Protein AF-M6D2K5-F1 (afdb_monomer)

Foldseek 3Di:
DDPPPDADAPDWFFKQWPLDTWIWHDDDNDTDTDDDVVVVVVVVPDDRVVTDIDTDDDDSVVVSVCVVVVVDPDDD

Organism: NCBI:txid1218565

pLDDT: mean 76.1, std 15.32, range [26.66, 89.62]

Solvent-accessible surface area (backbone atoms only — not comparable to full-atom values): 4898 Å² total; per-residue (Å²): 134,84,76,79,84,77,86,55,75,77,44,81,39,43,30,38,45,84,92,38,81,32,36,30,28,38,52,96,94,40,80,50,66,40,64,75,58,34,54,54,52,63,71,66,72,65,62,74,88,78,44,74,74,42,78,53,92,70,61,66,69,60,53,53,52,34,58,75,69,64,64,69,84,73,85,125

Mean predicted aligned error: 7.5 Å

Nearest PDB structures (foldseek):
  6ztn-assembly1_AE  TM=2.611E-01  e=4.784E+00  Escherichia coli

Secondary structure (DSSP, 8-state):
-----PPPBT-EEEEEETTEEEEEEEETTEEEEESHHHHHHHHHT--GGGS--EEESS-HHHHHHHHHTT------

Structure (mmCIF, N/CA/C/O backbone):
data_AF-M6D2K5-F1
#
_entry.id   AF-M6D2K5-F1
#
loop_
_atom_site.group_PDB
_atom_site.id
_atom_site.type_symbol
_atom_site.label_atom_id
_atom_site.label_alt_id
_atom_site.label_comp_id
_atom_site.label_asym_id
_atom_site.label_entity_id
_atom_site.label_seq_id
_atom_site.pdbx_PDB_ins_code
_atom_site.Cartn_x
_atom_site.Cartn_y
_atom_site.Cartn_z
_atom_site.occupancy
_atom_site.B_iso_or_equiv
_atom_site.auth_seq_id
_atom_site.auth_comp_id
_atom_site.auth_asym_id
_atom_site.auth_atom_id
_atom_site.pdbx_PDB_model_num
ATOM 1 N N . MET A 1 1 ? -20.892 -6.177 -9.601 1.00 26.66 1 MET A N 1
ATOM 2 C CA . MET A 1 1 ? -19.830 -6.620 -10.530 1.00 26.66 1 MET A CA 1
ATOM 3 C C . MET A 1 1 ? -18.501 -6.089 -9.998 1.00 26.66 1 MET A C 1
ATOM 5 O O . MET A 1 1 ? -18.186 -4.923 -10.201 1.00 26.66 1 MET A O 1
ATOM 9 N N . VAL A 1 2 ? -17.799 -6.885 -9.185 1.00 31.30 2 VAL A N 1
ATOM 10 C CA . VAL A 1 2 ? -16.515 -6.492 -8.582 1.00 31.30 2 VAL A CA 1
ATOM 11 C C . VAL A 1 2 ? -15.476 -6.524 -9.697 1.00 31.30 2 VAL A C 1
ATOM 13 O O . VAL A 1 2 ? -15.172 -7.591 -10.222 1.00 31.30 2 VAL A O 1
ATOM 16 N N . ARG A 1 3 ? -14.986 -5.356 -10.126 1.00 34.94 3 ARG A N 1
ATOM 17 C CA . ARG A 1 3 ? -13.880 -5.293 -11.090 1.00 34.94 3 ARG A CA 1
ATOM 18 C C . ARG A 1 3 ? -12.684 -5.998 -10.452 1.00 34.94 3 ARG A C 1
ATOM 20 O O . ARG A 1 3 ? -12.222 -5.566 -9.396 1.00 34.94 3 ARG A O 1
ATOM 27 N N . LYS A 1 4 ? -12.202 -7.083 -11.065 1.00 44.84 4 LYS A N 1
ATOM 28 C CA . LYS A 1 4 ? -10.887 -7.640 -10.737 1.00 44.84 4 LYS A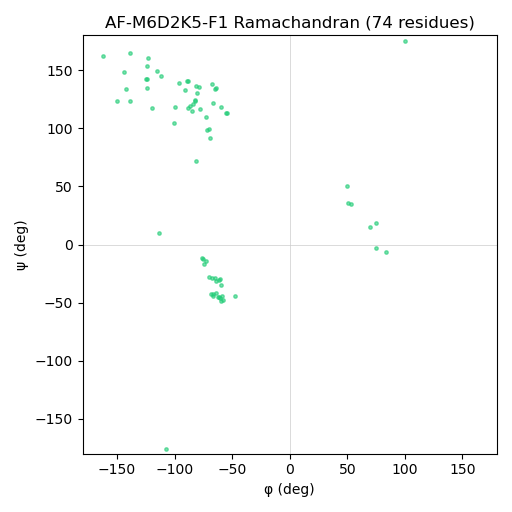 CA 1
ATOM 29 C C . LYS A 1 4 ? -9.881 -6.506 -10.915 1.00 44.84 4 LYS A C 1
ATOM 31 O O . LYS A 1 4 ? -9.719 -5.990 -12.012 1.00 44.84 4 LYS A O 1
ATOM 36 N N . PHE A 1 5 ? -9.286 -6.063 -9.813 1.00 61.88 5 PHE A N 1
ATOM 37 C CA . PHE A 1 5 ? -8.133 -5.179 -9.864 1.00 61.88 5 PHE A CA 1
ATOM 38 C C . PHE A 1 5 ? -6.967 -6.037 -10.359 1.00 61.88 5 PHE A C 1
ATOM 40 O O . PHE A 1 5 ? -6.450 -6.864 -9.603 1.00 61.88 5 PHE A O 1
ATOM 47 N N . GLU A 1 6 ? -6.680 -5.951 -11.653 1.00 67.88 6 GLU A N 1
ATOM 48 C CA . GLU A 1 6 ? -5.507 -6.563 -12.271 1.00 67.88 6 GLU A CA 1
ATOM 49 C C . GLU A 1 6 ? -4.331 -5.610 -12.044 1.00 67.88 6 GLU A C 1
ATOM 51 O O . GLU A 1 6 ? -4.425 -4.412 -12.309 1.00 67.88 6 GLU A O 1
ATOM 56 N N . ILE A 1 7 ? -3.271 -6.125 -11.423 1.00 75.50 7 ILE A N 1
ATOM 57 C CA . ILE A 1 7 ? -2.058 -5.357 -11.146 1.00 75.50 7 ILE A CA 1
ATOM 58 C C . ILE A 1 7 ? -1.175 -5.473 -12.386 1.00 75.50 7 ILE A C 1
ATOM 60 O O . ILE A 1 7 ? -0.776 -6.575 -12.757 1.00 75.50 7 ILE A O 1
ATOM 64 N N . GLU A 1 8 ? -0.874 -4.343 -13.008 1.00 83.75 8 GLU A N 1
ATOM 65 C CA . GLU A 1 8 ? 0.008 -4.236 -14.164 1.00 83.75 8 GLU A CA 1
ATOM 66 C C . GLU A 1 8 ? 1.424 -3.866 -13.704 1.00 83.75 8 GLU A C 1
ATOM 68 O O . GLU A 1 8 ? 1.616 -3.035 -12.807 1.00 83.75 8 GLU A O 1
ATOM 73 N N . GLU A 1 9 ? 2.438 -4.489 -14.307 1.00 86.44 9 GLU A N 1
ATOM 74 C CA . GLU A 1 9 ? 3.829 -4.176 -13.982 1.00 86.44 9 GLU A CA 1
ATOM 75 C C . GLU A 1 9 ? 4.205 -2.759 -14.428 1.00 86.44 9 GLU A C 1
ATOM 77 O O . GLU A 1 9 ? 3.855 -2.308 -15.517 1.00 86.44 9 GLU A O 1
ATOM 82 N N . GLY A 1 10 ? 4.947 -2.048 -13.576 1.00 84.00 10 GLY A N 1
ATOM 83 C CA . GLY A 1 10 ? 5.429 -0.693 -13.868 1.00 84.00 10 GLY A CA 1
ATOM 84 C C . GLY A 1 10 ? 4.368 0.412 -13.783 1.00 84.00 10 GLY A C 1
ATOM 85 O O . GLY A 1 10 ? 4.718 1.587 -13.894 1.00 84.00 10 GLY A O 1
ATOM 86 N N . VAL A 1 11 ? 3.101 0.075 -13.527 1.00 87.94 11 VAL A N 1
ATOM 87 C CA . VAL A 1 11 ? 2.041 1.060 -13.286 1.00 87.94 11 VAL A CA 1
ATOM 88 C C . VAL A 1 11 ? 2.094 1.548 -11.841 1.00 87.94 11 VAL A C 1
ATOM 90 O O . VAL A 1 11 ? 2.273 0.773 -10.899 1.00 87.94 11 VAL A O 1
ATOM 93 N N . ILE A 1 12 ? 1.945 2.861 -11.664 1.00 88.56 12 ILE A N 1
ATOM 94 C CA . ILE A 1 12 ? 1.905 3.492 -10.346 1.00 88.56 12 ILE A CA 1
ATOM 95 C C . ILE A 1 12 ? 0.494 3.381 -9.773 1.00 88.56 12 ILE A C 1
ATOM 97 O O . ILE A 1 12 ? -0.471 3.872 -10.357 1.00 88.56 12 ILE A O 1
ATOM 101 N N . TYR A 1 13 ? 0.403 2.807 -8.581 1.00 87.69 13 TYR A N 1
ATOM 102 C CA . TYR A 1 13 ? -0.825 2.670 -7.816 1.00 87.69 13 TYR A CA 1
ATOM 103 C C . TYR A 1 13 ? -0.754 3.473 -6.523 1.00 87.69 13 TYR A C 1
ATOM 105 O O . TYR A 1 13 ? 0.307 3.610 -5.905 1.00 87.69 13 TYR A O 1
ATOM 113 N N . ASN A 1 14 ? -1.918 3.950 -6.078 1.00 88.31 14 ASN A N 1
ATOM 114 C CA . ASN A 1 14 ? -2.090 4.334 -4.686 1.00 88.31 14 ASN A CA 1
ATOM 115 C C . ASN A 1 14 ? -2.352 3.067 -3.871 1.00 88.31 14 ASN A C 1
ATOM 117 O O . ASN A 1 14 ? -3.184 2.227 -4.224 1.00 88.31 14 ASN A O 1
ATOM 121 N N . LEU A 1 15 ? -1.608 2.940 -2.787 1.00 87.25 15 LEU A N 1
ATOM 122 C CA . LEU A 1 15 ? -1.556 1.773 -1.935 1.00 87.25 15 LEU A CA 1
ATOM 123 C C . LEU A 1 15 ? -1.891 2.200 -0.514 1.00 87.25 15 LEU A C 1
ATOM 125 O O . LEU A 1 15 ? -1.397 3.204 -0.007 1.00 87.25 15 LEU A O 1
ATOM 129 N N . PHE A 1 16 ? -2.749 1.432 0.131 1.00 85.94 16 PHE A N 1
ATOM 130 C CA . PHE A 1 16 ? -3.037 1.558 1.543 1.00 85.94 16 PHE A CA 1
ATOM 131 C C . PHE A 1 16 ? -2.224 0.489 2.255 1.00 85.94 16 PHE A C 1
ATOM 133 O O . PHE A 1 16 ? -2.400 -0.703 1.998 1.00 85.94 16 PHE A O 1
ATOM 140 N N . TYR A 1 17 ? -1.319 0.922 3.124 1.00 83.69 17 TYR A N 1
ATOM 141 C CA . TYR A 1 17 ? -0.468 0.031 3.897 1.00 83.69 17 TYR A CA 1
ATOM 142 C C . TYR A 1 17 ? -0.368 0.560 5.322 1.00 83.69 17 TYR A C 1
ATOM 144 O O . TYR A 1 17 ? 0.005 1.713 5.530 1.00 83.69 17 TYR A O 1
ATOM 152 N N . MET A 1 18 ? -0.732 -0.269 6.303 1.00 80.12 18 MET A N 1
ATOM 153 C CA . MET A 1 18 ? -0.729 0.095 7.728 1.00 80.12 18 MET A CA 1
ATOM 154 C C . MET A 1 18 ? -1.516 1.374 8.076 1.00 80.12 18 MET A C 1
ATOM 156 O O . MET A 1 18 ? -1.110 2.135 8.951 1.00 80.12 18 MET A O 1
ATOM 160 N N . GLY A 1 19 ? -2.626 1.661 7.391 1.00 81.06 19 GLY A N 1
ATOM 161 C CA . GLY A 1 19 ? -3.348 2.907 7.666 1.00 81.06 19 GLY A CA 1
ATOM 162 C C . GLY A 1 19 ? -2.672 4.149 7.097 1.00 81.06 19 GLY A C 1
ATOM 163 O O . GLY A 1 19 ? -2.950 5.242 7.570 1.00 81.06 19 GLY A O 1
ATOM 164 N N . LEU A 1 20 ? -1.770 3.999 6.125 1.00 85.62 20 LEU A N 1
ATOM 165 C CA . LEU A 1 20 ? -1.101 5.103 5.446 1.00 85.62 20 LEU A CA 1
ATOM 166 C C . LEU A 1 20 ? -1.313 5.008 3.938 1.00 85.62 20 LEU A C 1
ATOM 168 O O . LEU A 1 20 ? -1.278 3.924 3.352 1.00 85.62 20 LEU A O 1
ATOM 172 N N . SER A 1 21 ? -1.493 6.170 3.313 1.00 87.69 21 SER A N 1
ATOM 173 C CA . SER A 1 21 ? -1.465 6.318 1.861 1.00 87.69 21 SER A CA 1
ATOM 174 C C . SER A 1 21 ? -0.015 6.315 1.386 1.00 87.69 21 SER A C 1
ATOM 176 O O . SER A 1 21 ? 0.751 7.228 1.698 1.00 87.69 21 SER A O 1
ATOM 178 N N . VAL A 1 22 ? 0.356 5.319 0.594 1.00 89.31 22 VAL A N 1
ATOM 179 C CA . VAL A 1 22 ? 1.648 5.214 -0.090 1.00 89.31 22 VAL A CA 1
ATOM 180 C C . VAL A 1 22 ? 1.445 5.078 -1.589 1.00 89.31 22 VAL A C 1
ATOM 182 O O . VAL A 1 22 ? 0.365 4.733 -2.056 1.00 89.31 22 VAL A O 1
ATOM 185 N N . GLN A 1 23 ? 2.490 5.368 -2.354 1.00 89.31 23 GLN A N 1
ATOM 186 C CA . GLN A 1 23 ? 2.509 5.094 -3.782 1.00 89.31 23 GLN A CA 1
ATOM 187 C C . GLN A 1 23 ? 3.524 4.002 -4.063 1.00 89.31 23 GLN A C 1
ATOM 189 O O . GLN A 1 23 ? 4.551 3.899 -3.387 1.00 89.31 23 GLN A O 1
ATOM 194 N N . GLY A 1 24 ? 3.216 3.158 -5.034 1.00 89.62 24 GLY A N 1
ATOM 195 C CA . GLY A 1 24 ? 4.090 2.063 -5.401 1.00 89.62 24 GLY A CA 1
ATOM 196 C C . GLY A 1 24 ? 3.758 1.508 -6.768 1.00 89.62 24 GLY A C 1
ATOM 197 O O . GLY A 1 24 ? 2.666 1.724 -7.285 1.00 89.62 24 GLY A O 1
ATOM 198 N N . TYR A 1 25 ? 4.704 0.780 -7.340 1.00 88.50 25 TYR A N 1
ATOM 199 C CA . TYR A 1 25 ? 4.470 -0.029 -8.529 1.00 88.50 25 TYR A CA 1
ATOM 200 C C . TYR A 1 25 ? 4.868 -1.472 -8.246 1.00 88.50 25 TYR A C 1
ATOM 202 O O . TYR A 1 25 ? 5.697 -1.747 -7.370 1.00 88.50 25 TYR A O 1
ATOM 210 N N . TYR A 1 26 ? 4.248 -2.392 -8.975 1.00 86.19 26 TYR A N 1
ATOM 211 C CA . TYR A 1 26 ? 4.580 -3.805 -8.907 1.00 86.19 26 TYR A CA 1
ATOM 212 C C . TYR A 1 26 ? 5.644 -4.135 -9.951 1.00 86.19 26 TYR A C 1
ATOM 214 O O . TYR A 1 26 ? 5.545 -3.706 -11.104 1.00 86.19 26 TYR A O 1
ATOM 222 N N . PHE A 1 27 ? 6.683 -4.856 -9.543 1.00 86.38 27 PHE A N 1
ATOM 223 C CA . PHE A 1 27 ? 7.777 -5.240 -10.423 1.00 86.38 27 PHE A CA 1
ATOM 224 C C . PHE A 1 27 ? 8.392 -6.562 -9.978 1.00 86.38 27 PHE A C 1
ATOM 226 O O . PHE A 1 27 ? 8.858 -6.678 -8.840 1.00 86.38 27 PHE A O 1
ATOM 233 N N . ARG A 1 28 ? 8.431 -7.556 -10.877 1.00 84.31 28 ARG A N 1
ATOM 234 C CA . ARG A 1 28 ? 9.093 -8.852 -10.646 1.00 84.31 28 ARG A CA 1
ATOM 235 C C . ARG A 1 28 ? 8.692 -9.500 -9.321 1.00 84.31 28 ARG A C 1
ATOM 237 O O . ARG A 1 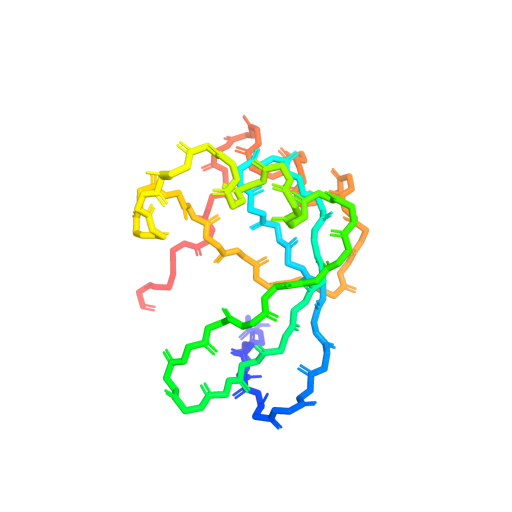28 ? 9.545 -9.860 -8.508 1.00 84.31 28 ARG A O 1
ATOM 244 N N . GLY A 1 29 ? 7.393 -9.597 -9.066 1.00 79.81 29 GLY A N 1
ATOM 245 C CA . GLY A 1 29 ? 6.890 -10.240 -7.853 1.00 79.81 29 GLY A CA 1
ATOM 246 C C . GLY A 1 29 ? 6.846 -9.342 -6.611 1.00 79.81 29 GLY A C 1
ATOM 247 O O . GLY A 1 29 ? 6.320 -9.767 -5.586 1.00 79.81 29 GLY A O 1
ATOM 248 N N . ASN A 1 30 ? 7.380 -8.117 -6.677 1.00 81.56 30 ASN A N 1
ATOM 249 C CA . ASN A 1 30 ? 7.598 -7.268 -5.508 1.00 81.56 30 ASN A CA 1
ATOM 250 C C . ASN A 1 30 ? 6.937 -5.892 -5.648 1.00 81.56 30 ASN A C 1
ATOM 252 O O . ASN A 1 30 ? 6.973 -5.268 -6.708 1.00 81.56 30 ASN A O 1
ATOM 256 N N . TRP A 1 31 ? 6.388 -5.381 -4.543 1.00 82.94 31 TRP A N 1
ATOM 257 C CA . TRP A 1 31 ? 5.915 -4.000 -4.455 1.00 82.94 31 TRP A CA 1
ATOM 258 C C . TRP A 1 31 ? 7.063 -3.053 -4.122 1.00 82.94 31 TRP A C 1
ATOM 260 O O . TRP A 1 31 ? 7.692 -3.151 -3.067 1.00 82.94 31 TRP A O 1
ATOM 270 N N . ILE A 1 32 ? 7.303 -2.088 -5.005 1.00 86.44 32 ILE A N 1
ATOM 271 C CA . ILE A 1 32 ? 8.287 -1.031 -4.795 1.00 86.44 32 ILE A CA 1
ATOM 272 C C . ILE A 1 32 ? 7.545 0.224 -4.347 1.00 86.44 32 ILE A C 1
ATOM 274 O O . ILE A 1 32 ? 6.900 0.898 -5.145 1.00 86.44 32 ILE A O 1
ATOM 278 N N . LEU A 1 33 ? 7.637 0.523 -3.048 1.00 86.75 33 LEU A N 1
ATOM 279 C CA . LEU A 1 33 ? 6.991 1.676 -2.416 1.00 86.75 33 LEU A CA 1
ATOM 280 C C . LEU A 1 33 ? 7.887 2.922 -2.440 1.00 86.75 33 LEU A C 1
ATOM 282 O O . LEU A 1 33 ? 9.090 2.845 -2.154 1.00 86.75 33 LEU A O 1
ATOM 286 N N . PHE A 1 34 ? 7.280 4.079 -2.686 1.00 85.88 34 PHE A N 1
ATOM 287 C CA . PHE A 1 34 ? 7.925 5.389 -2.697 1.00 85.88 34 PHE A CA 1
ATOM 288 C C . PHE A 1 34 ? 7.066 6.473 -2.020 1.00 85.88 34 PHE A C 1
ATOM 290 O O . PHE A 1 34 ? 5.883 6.289 -1.729 1.00 85.88 34 PHE A O 1
ATOM 297 N N . GLY A 1 35 ? 7.707 7.604 -1.704 1.00 83.81 35 GLY A N 1
ATOM 298 C CA . GLY A 1 35 ? 7.120 8.713 -0.946 1.00 83.81 35 GLY A CA 1
ATOM 299 C C . GLY A 1 35 ? 7.510 8.730 0.537 1.00 83.81 35 GLY A C 1
ATOM 300 O O . GLY A 1 35 ? 8.192 7.836 1.041 1.00 83.81 35 GLY A O 1
ATOM 301 N N . LEU A 1 36 ? 7.077 9.772 1.252 1.00 81.12 36 LEU A N 1
ATOM 302 C CA . LEU A 1 36 ? 7.466 10.017 2.646 1.00 81.12 36 LEU A CA 1
ATOM 303 C C . LEU A 1 36 ? 7.035 8.879 3.585 1.00 81.12 36 LEU A C 1
ATOM 305 O O . LEU A 1 36 ? 7.830 8.394 4.389 1.00 81.12 36 LEU A O 1
ATOM 309 N N . PHE A 1 37 ? 5.797 8.399 3.446 1.00 84.06 37 PHE A N 1
ATOM 310 C CA . PHE A 1 37 ? 5.276 7.306 4.269 1.00 84.06 37 PHE A CA 1
ATOM 311 C C . PHE A 1 37 ? 5.979 5.968 3.994 1.00 84.06 37 PHE A C 1
ATOM 313 O O . PHE A 1 37 ? 6.165 5.181 4.919 1.00 84.06 37 PHE A O 1
ATOM 320 N N . ALA A 1 38 ? 6.479 5.740 2.773 1.00 82.88 38 ALA A N 1
ATOM 321 C CA . ALA A 1 38 ? 7.267 4.548 2.455 1.00 82.88 38 ALA A CA 1
ATOM 322 C C . ALA A 1 38 ? 8.596 4.506 3.233 1.00 82.88 38 ALA A C 1
ATOM 324 O O . ALA A 1 38 ? 9.063 3.429 3.603 1.00 82.88 38 ALA A O 1
ATOM 325 N N . VAL A 1 39 ? 9.193 5.667 3.533 1.00 82.31 39 VAL A N 1
ATOM 326 C CA . VAL A 1 39 ? 10.395 5.755 4.380 1.00 82.31 39 VAL A CA 1
ATOM 327 C C . VAL A 1 39 ? 10.079 5.343 5.816 1.00 82.31 39 VAL A C 1
ATOM 329 O O . VAL A 1 39 ? 10.852 4.600 6.421 1.00 82.31 39 VAL A O 1
ATOM 332 N N . LEU A 1 40 ? 8.944 5.793 6.356 1.00 81.50 40 LEU A N 1
ATOM 333 C CA . LEU A 1 40 ? 8.499 5.415 7.701 1.00 81.50 40 LEU A CA 1
ATOM 334 C C . LEU A 1 40 ? 8.245 3.906 7.790 1.00 81.50 40 LEU A C 1
ATOM 336 O O . LEU A 1 40 ? 8.753 3.255 8.697 1.00 81.50 40 LEU A O 1
ATOM 340 N N . ILE A 1 41 ? 7.563 3.338 6.795 1.00 78.19 41 ILE A N 1
ATOM 341 C CA . ILE A 1 41 ? 7.307 1.896 6.694 1.00 78.19 41 ILE A CA 1
ATOM 342 C C . ILE A 1 41 ? 8.612 1.092 6.670 1.00 78.19 41 ILE A C 1
ATOM 344 O O . ILE A 1 41 ? 8.775 0.154 7.448 1.00 78.19 41 ILE A O 1
ATOM 348 N N . LYS A 1 42 ? 9.583 1.488 5.836 1.00 77.06 42 LYS A N 1
ATOM 349 C CA . LYS A 1 42 ? 10.897 0.822 5.766 1.00 77.06 42 LYS A CA 1
ATOM 350 C C . LYS A 1 42 ? 11.642 0.854 7.103 1.00 77.06 42 LYS A C 1
ATOM 352 O O . LYS A 1 42 ? 12.333 -0.106 7.438 1.00 77.06 42 LYS A O 1
ATOM 357 N N . LYS A 1 43 ? 11.495 1.930 7.882 1.00 81.38 43 LYS A N 1
ATOM 358 C CA . LYS A 1 43 ? 12.113 2.052 9.212 1.00 81.38 43 LYS A CA 1
ATOM 359 C C . LYS A 1 43 ? 11.489 1.129 10.256 1.00 81.38 43 LYS A C 1
ATOM 361 O O . LYS A 1 43 ? 12.193 0.722 11.174 1.00 81.38 43 LYS A O 1
ATOM 366 N N . LEU A 1 44 ? 10.212 0.778 10.112 1.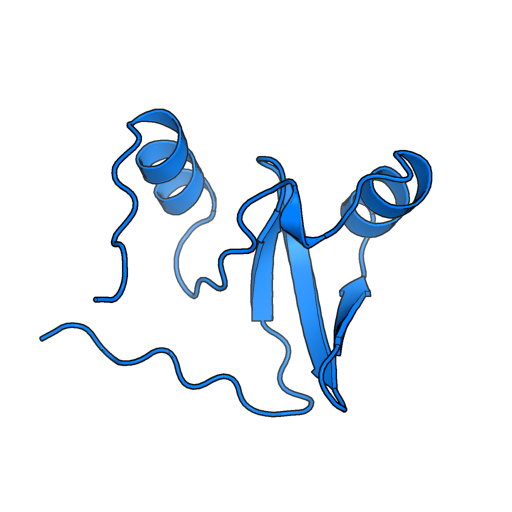00 75.25 44 LEU A N 1
ATOM 367 C CA . LEU A 1 44 ? 9.511 -0.077 11.069 1.00 75.25 44 LEU A CA 1
ATOM 368 C C . LEU A 1 44 ? 9.956 -1.554 11.003 1.00 75.25 44 LEU A C 1
ATOM 370 O O . LEU A 1 44 ? 9.681 -2.293 11.941 1.00 75.25 44 LEU A O 1
ATOM 374 N N . LYS A 1 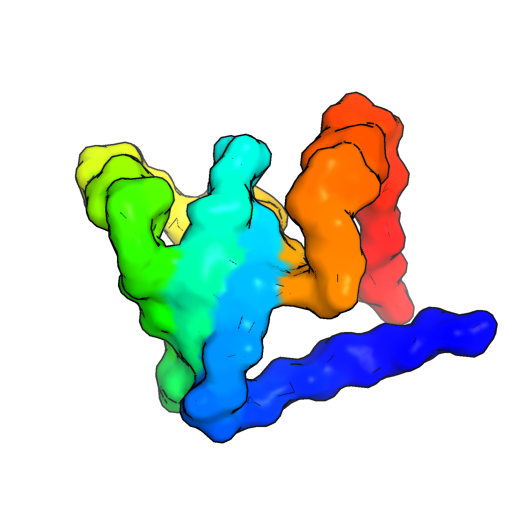45 ? 10.681 -1.983 9.951 1.00 68.94 45 LYS A N 1
ATOM 375 C CA . LYS A 1 45 ? 11.163 -3.372 9.748 1.00 68.94 45 LYS A CA 1
ATOM 376 C C . LYS A 1 45 ? 10.062 -4.440 9.895 1.00 68.94 45 LYS A C 1
ATOM 378 O O . LYS A 1 45 ? 10.308 -5.533 10.396 1.00 68.94 45 LYS A O 1
ATOM 383 N N . ILE A 1 46 ? 8.844 -4.122 9.469 1.00 65.88 46 ILE A N 1
ATOM 384 C CA . ILE A 1 46 ? 7.694 -5.026 9.568 1.00 65.88 46 ILE A CA 1
ATOM 385 C C . ILE A 1 46 ? 7.629 -5.909 8.318 1.00 65.88 46 ILE A C 1
ATOM 387 O O . ILE A 1 46 ? 7.887 -5.433 7.212 1.00 65.88 46 ILE A O 1
ATOM 391 N N . HIS A 1 47 ? 7.282 -7.186 8.496 1.00 61.06 47 HIS A N 1
ATOM 392 C CA . HIS A 1 47 ? 7.096 -8.118 7.385 1.00 61.06 47 HIS A CA 1
ATOM 393 C C . HIS A 1 47 ? 5.918 -7.672 6.495 1.00 61.06 47 HIS A C 1
ATOM 395 O O . HIS A 1 47 ? 4.861 -7.349 7.041 1.00 61.06 47 HIS A O 1
ATOM 401 N N . PRO A 1 48 ? 6.055 -7.671 5.155 1.00 58.16 48 PRO A N 1
ATOM 402 C CA . PRO A 1 48 ? 5.005 -7.207 4.241 1.00 58.16 48 PRO A CA 1
ATOM 403 C C . PRO A 1 48 ? 3.700 -8.008 4.350 1.00 58.16 48 PRO A C 1
ATOM 405 O O . PRO A 1 48 ? 2.631 -7.431 4.193 1.00 58.16 48 PRO A O 1
ATOM 408 N N . ASP A 1 49 ? 3.772 -9.293 4.712 1.00 60.12 49 ASP A N 1
ATOM 409 C CA . ASP A 1 49 ? 2.579 -10.129 4.945 1.00 60.12 49 ASP A CA 1
ATOM 410 C C . ASP A 1 49 ? 1.867 -9.826 6.274 1.00 60.12 49 ASP A C 1
ATOM 412 O O . ASP A 1 49 ? 0.751 -10.284 6.504 1.00 60.12 49 ASP A O 1
ATOM 416 N N . GLY A 1 50 ? 2.505 -9.068 7.173 1.00 55.53 50 GLY A N 1
ATOM 417 C CA . GLY A 1 50 ? 1.950 -8.747 8.489 1.00 55.53 50 GLY A CA 1
ATOM 418 C C . GLY A 1 50 ? 0.824 -7.714 8.445 1.00 55.53 50 GLY A C 1
ATOM 419 O O . GLY A 1 50 ? 0.080 -7.593 9.415 1.00 55.53 50 GLY A O 1
ATOM 420 N N . TYR A 1 51 ? 0.687 -6.969 7.343 1.00 62.88 51 TYR A N 1
ATOM 421 C CA . TYR A 1 51 ? -0.348 -5.952 7.182 1.00 62.88 51 TYR A CA 1
ATOM 422 C C . TYR A 1 51 ? -0.893 -5.936 5.757 1.00 62.88 51 TYR A C 1
ATOM 424 O O . TYR A 1 51 ? -0.145 -5.915 4.784 1.00 62.88 51 TYR A O 1
ATOM 432 N N . PHE A 1 52 ? -2.222 -5.889 5.650 1.00 68.94 52 PHE A N 1
ATOM 433 C CA . PHE A 1 52 ? -2.950 -5.837 4.386 1.00 68.94 52 PHE A CA 1
ATOM 434 C C . PHE A 1 52 ? -2.477 -4.669 3.510 1.00 68.94 52 PHE A C 1
ATOM 436 O O . PHE A 1 52 ? -2.697 -3.501 3.837 1.00 68.94 52 PHE A O 1
ATOM 443 N N . LEU A 1 53 ? -1.852 -5.001 2.379 1.00 77.12 53 LEU A N 1
ATOM 444 C CA . LEU A 1 53 ? -1.549 -4.064 1.305 1.00 77.12 53 LEU A CA 1
ATOM 445 C C . LEU A 1 53 ? -2.735 -4.020 0.339 1.00 77.12 53 LEU A C 1
ATOM 447 O O . LEU A 1 53 ? -3.083 -5.028 -0.274 1.00 77.12 53 LEU A O 1
ATOM 451 N N . ILE A 1 54 ? -3.367 -2.854 0.209 1.00 81.12 54 ILE A N 1
ATOM 452 C CA . ILE A 1 54 ? -4.572 -2.680 -0.612 1.00 81.12 54 ILE A CA 1
ATOM 453 C C . ILE A 1 54 ? -4.288 -1.648 -1.698 1.00 81.12 54 ILE A C 1
ATOM 455 O O . ILE A 1 54 ? -4.053 -0.480 -1.398 1.00 81.12 54 ILE A O 1
ATOM 459 N N . ALA A 1 55 ? -4.349 -2.054 -2.964 1.00 83.06 55 ALA A N 1
ATOM 460 C CA . ALA A 1 55 ? -4.339 -1.110 -4.076 1.00 83.06 55 ALA A CA 1
ATOM 461 C C . ALA A 1 55 ? -5.728 -0.486 -4.263 1.00 83.06 55 ALA A C 1
ATOM 463 O O . ALA A 1 55 ? -6.742 -1.187 -4.211 1.00 83.06 55 ALA A O 1
ATOM 464 N N . TYR A 1 56 ? -5.788 0.830 -4.466 1.00 81.62 56 TYR A N 1
ATOM 465 C CA . TYR A 1 56 ? -7.052 1.550 -4.595 1.00 81.62 56 TYR A CA 1
ATOM 466 C C . TYR A 1 56 ? -6.982 2.702 -5.602 1.00 81.62 56 TYR A C 1
ATOM 468 O O . TYR A 1 56 ? -5.976 3.391 -5.730 1.00 81.62 56 TYR A O 1
ATOM 476 N N . ASN A 1 57 ? -8.115 2.961 -6.261 1.00 83.06 57 ASN A N 1
ATOM 477 C CA . ASN A 1 57 ? -8.288 4.081 -7.200 1.00 83.06 57 ASN A CA 1
ATOM 478 C C . ASN A 1 57 ? -9.289 5.140 -6.695 1.00 83.06 57 ASN A C 1
ATOM 480 O O . ASN A 1 57 ? -9.716 6.006 -7.452 1.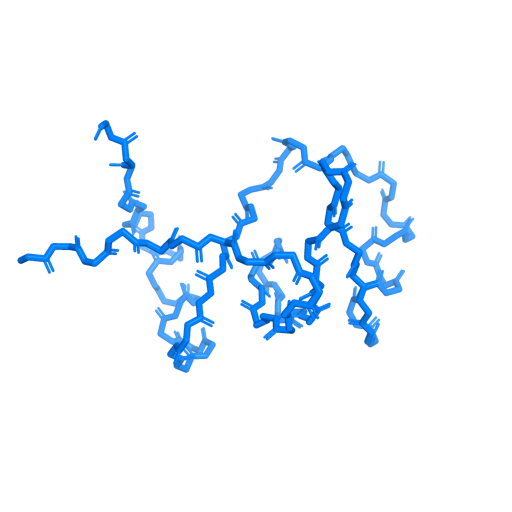00 83.06 57 ASN A O 1
ATOM 484 N N . CYS A 1 58 ? -9.718 5.056 -5.434 1.00 83.38 58 CYS A N 1
ATOM 485 C CA . CYS A 1 58 ? -10.658 5.996 -4.820 1.00 83.38 58 CYS A CA 1
ATOM 486 C C . CYS A 1 58 ? -9.970 6.928 -3.807 1.00 83.38 58 CYS A C 1
ATOM 488 O O . CYS A 1 58 ? -8.754 6.917 -3.650 1.00 83.38 58 CYS A O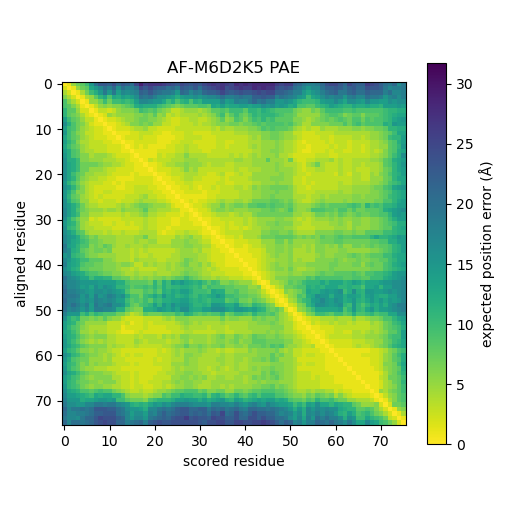 1
ATOM 490 N N . ASN A 1 59 ? -10.744 7.774 -3.122 1.00 86.88 59 ASN A N 1
ATOM 491 C CA . ASN A 1 59 ? -10.205 8.637 -2.072 1.00 86.88 59 ASN A CA 1
ATOM 492 C C . ASN A 1 59 ? -9.681 7.792 -0.894 1.00 86.88 59 ASN A C 1
ATOM 494 O O . ASN A 1 59 ? -10.390 6.913 -0.400 1.00 86.88 59 ASN A O 1
ATOM 498 N N . TYR A 1 60 ? -8.482 8.113 -0.406 1.00 86.25 60 TYR A N 1
ATOM 499 C CA . TYR A 1 60 ? -7.863 7.502 0.770 1.00 86.25 60 TYR A CA 1
ATOM 500 C C . TYR A 1 60 ? -8.806 7.419 1.981 1.00 86.25 60 TYR A C 1
ATOM 502 O O . TYR A 1 60 ? -8.906 6.362 2.597 1.00 86.25 60 TYR A O 1
ATOM 510 N N . PHE A 1 61 ? -9.564 8.478 2.289 1.00 87.75 61 PHE A N 1
ATOM 511 C CA . PHE A 1 61 ? -10.486 8.473 3.434 1.00 87.75 61 PHE A CA 1
ATOM 512 C C . PHE A 1 61 ? -11.580 7.410 3.310 1.00 87.75 61 PHE A C 1
ATOM 514 O O . PHE A 1 61 ? -12.021 6.862 4.316 1.00 87.75 61 PHE A O 1
ATOM 521 N N . LYS A 1 62 ? -11.992 7.078 2.080 1.00 86.88 62 LYS A N 1
ATOM 522 C CA . LYS A 1 62 ? -12.959 6.006 1.836 1.00 86.88 62 LYS A CA 1
ATOM 523 C C . LYS A 1 62 ? -12.352 4.643 2.162 1.00 86.88 62 LYS A C 1
ATOM 525 O O . LYS A 1 62 ? -13.011 3.827 2.794 1.00 86.88 62 LYS A O 1
ATOM 530 N N . VAL A 1 63 ? -11.103 4.411 1.762 1.00 85.44 63 V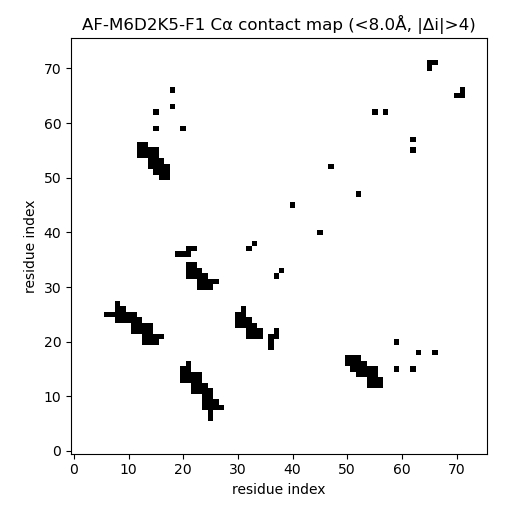AL A N 1
ATOM 531 C CA . VAL A 1 63 ? -10.378 3.166 2.065 1.00 85.44 63 VAL A CA 1
ATOM 532 C C . VAL A 1 63 ? -10.105 3.050 3.558 1.00 85.44 63 VAL A C 1
ATOM 534 O O . VAL A 1 63 ? -10.372 2.007 4.140 1.00 85.44 63 VAL A O 1
ATOM 537 N N . LEU A 1 64 ? -9.658 4.136 4.192 1.00 87.38 64 LEU A N 1
ATOM 538 C CA . LEU A 1 64 ? -9.441 4.194 5.634 1.00 87.38 64 LEU A CA 1
ATOM 539 C C . LEU A 1 64 ? -10.731 3.898 6.406 1.00 87.38 64 LEU A C 1
ATOM 541 O O . LEU A 1 64 ? -10.709 3.114 7.346 1.00 87.38 64 LEU A O 1
ATOM 545 N N . TYR A 1 65 ? -11.859 4.479 5.995 1.00 87.56 65 TYR A N 1
ATOM 546 C CA . TYR A 1 65 ? -13.155 4.215 6.617 1.00 87.56 65 TYR A CA 1
ATOM 547 C C . TYR A 1 65 ? -13.560 2.737 6.521 1.00 87.56 65 TYR A C 1
ATOM 549 O O . TYR A 1 65 ? -13.968 2.153 7.522 1.00 87.56 65 TYR A O 1
ATOM 557 N N . LEU A 1 66 ? -13.406 2.120 5.343 1.00 83.69 66 LEU A N 1
ATOM 558 C CA . LEU A 1 66 ? -13.691 0.693 5.141 1.00 83.69 66 LEU A CA 1
ATOM 559 C C . LEU A 1 66 ? -12.754 -0.200 5.967 1.00 83.69 66 LEU A C 1
ATOM 561 O O . LEU A 1 66 ? -13.212 -1.143 6.608 1.00 83.69 66 LEU A O 1
ATOM 565 N N . PHE A 1 67 ? -11.464 0.145 6.012 1.00 82.50 67 PHE A N 1
ATOM 566 C CA . PHE A 1 67 ? -10.462 -0.539 6.829 1.00 82.50 67 PHE A CA 1
ATOM 567 C C . PHE A 1 67 ? -10.818 -0.491 8.320 1.00 82.50 67 PHE A C 1
ATOM 569 O O . PHE A 1 67 ? -10.826 -1.522 8.985 1.00 82.50 67 PHE A O 1
ATOM 576 N N . LEU A 1 68 ? -11.164 0.691 8.841 1.00 83.69 68 LEU A N 1
ATOM 577 C CA . LEU A 1 68 ? -11.550 0.878 10.245 1.00 83.69 68 LEU A CA 1
ATOM 578 C C . LEU A 1 68 ? -12.846 0.146 10.605 1.00 83.69 68 LEU A C 1
ATOM 580 O O . LEU A 1 68 ? -13.020 -0.262 11.750 1.00 83.69 68 LEU A O 1
ATOM 584 N N . LYS A 1 69 ? -13.748 -0.036 9.639 1.00 84.19 69 LYS A N 1
ATOM 585 C CA . LYS A 1 69 ? -14.960 -0.841 9.812 1.00 84.19 69 LYS A CA 1
ATOM 586 C C . LYS A 1 69 ? -14.722 -2.349 9.779 1.00 84.19 69 LYS A C 1
ATOM 588 O O . LYS A 1 69 ? -15.636 -3.099 10.105 1.00 84.19 69 LYS A O 1
ATOM 593 N N . GLY A 1 70 ? -13.538 -2.797 9.368 1.00 76.06 70 GLY A N 1
ATOM 594 C CA . GLY A 1 70 ? -13.269 -4.212 9.140 1.00 76.06 70 GLY A CA 1
ATOM 595 C C . GLY A 1 70 ? -14.002 -4.788 7.923 1.00 76.06 70 GLY A C 1
ATOM 596 O O . GLY A 1 70 ? -14.088 -6.005 7.781 1.00 76.06 70 GLY A O 1
ATOM 597 N N . GLU A 1 71 ? -14.529 -3.938 7.034 1.00 69.25 71 GLU A N 1
ATOM 598 C CA . GLU A 1 71 ? -15.181 -4.355 5.789 1.00 69.25 71 GLU A CA 1
ATOM 599 C C . GLU A 1 71 ? -14.104 -4.647 4.733 1.00 69.25 71 GLU A C 1
ATOM 601 O O . GLU A 1 71 ? -13.879 -3.889 3.786 1.00 69.25 71 GLU A O 1
ATOM 606 N N . PHE A 1 72 ? -13.387 -5.754 4.925 1.00 65.50 72 PHE A N 1
ATOM 607 C CA . PHE A 1 72 ? -12.436 -6.270 3.951 1.00 65.50 72 PHE A CA 1
ATOM 608 C C . PHE A 1 72 ? -13.198 -7.119 2.939 1.00 65.50 72 PHE A C 1
ATOM 610 O O . PHE A 1 72 ? -13.749 -8.162 3.281 1.00 65.50 72 PHE A O 1
ATOM 617 N N . ILE A 1 73 ? -13.228 -6.691 1.677 1.00 53.50 73 ILE A N 1
ATOM 618 C CA . ILE A 1 73 ? -13.667 -7.565 0.588 1.00 53.50 73 ILE A CA 1
ATOM 619 C C . ILE A 1 73 ? -12.579 -8.635 0.44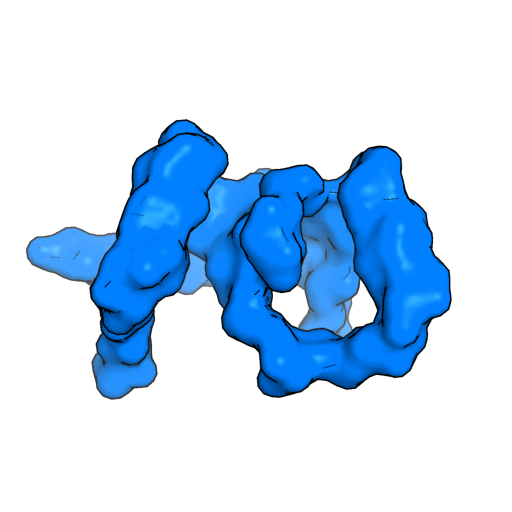3 1.00 53.50 73 ILE A C 1
ATOM 621 O O . ILE A 1 73 ? -11.581 -8.413 -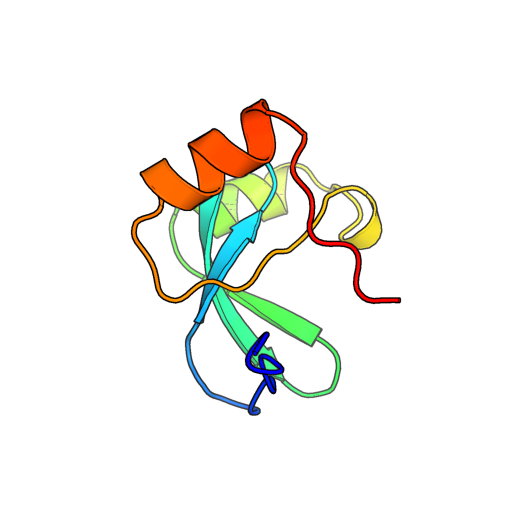0.246 1.00 53.50 73 ILE A O 1
ATOM 625 N N . SER A 1 74 ? -12.728 -9.769 1.133 1.00 44.72 74 SER A N 1
ATOM 626 C CA . SER A 1 74 ? -11.906 -10.940 0.855 1.00 44.72 74 SER A CA 1
ATOM 627 C C . SER A 1 74 ? -12.274 -11.433 -0.539 1.00 44.72 74 SER A C 1
ATOM 629 O O . SER A 1 74 ? -13.436 -11.715 -0.830 1.00 44.72 74 SER A O 1
ATOM 631 N N . LYS A 1 75 ? -11.284 -11.492 -1.430 1.00 41.72 75 LYS A N 1
ATOM 632 C CA . LYS A 1 75 ? -11.388 -12.325 -2.626 1.00 41.72 75 LYS A CA 1
ATOM 633 C C . LYS A 1 75 ? -11.325 -13.775 -2.145 1.00 41.72 75 LYS A C 1
ATOM 635 O O . LYS A 1 75 ? -10.233 -14.252 -1.847 1.00 41.72 75 LYS A O 1
ATOM 640 N N . GLU A 1 76 ? -12.478 -14.420 -2.019 1.00 34.50 76 GLU A N 1
ATOM 641 C CA . GLU A 1 76 ? -12.577 -15.822 -2.441 1.00 34.50 76 GLU A CA 1
ATOM 642 C C . GLU A 1 76 ? -12.601 -15.867 -3.975 1.00 34.50 76 GLU A C 1
ATOM 644 O O . GLU A 1 76 ? -13.223 -14.963 -4.592 1.00 34.50 76 GLU A O 1
#

Sequence (76 aa):
MVRKFEIEEGVIYNLFYMGLSVQGYYFRGNWILFGLFAVLIKKLKIHPDGYFLIAYNCNYFKVLYLFLKGEFISKE

Radius of gyration: 12.48 Å; Cα contacts (8 Å, |Δi|>4): 86; chains: 1; bounding box: 32×26×25 Å